Protein AF-A0A2V9R3Z3-F1 (afdb_monomer_lite)

pLDDT: mean 82.17, std 19.99, range [31.12, 97.62]

Foldseek 3Di:
DDDDDDDDDDDDDDDPPPPPPPDCVPPPVPDDPPDDQDLVVLVVVLVPDDQWDKDFPDADPVRRTDIDTDHDDADDFDAQDDQVVCVVVVHNVNNPDPPPPGDDDDDDDDDPDSPPRNPRD

Sequence (121 aa):
MTRREVLFCLRGLGGAALLTRESFAGRTDLLPSFWKSRLADVDRAMKQAKKGHVRLLAKSAGQRDIYLVTYGQKDNLASTANYNSACGGKDPASYRRKDGKQKPVVFLLGPVHGQEIEGVV

Structure (mmCIF, N/CA/C/O backbone):
data_AF-A0A2V9R3Z3-F1
#
_entry.id   AF-A0A2V9R3Z3-F1
#
loop_
_atom_site.group_PDB
_atom_site.id
_atom_site.type_symbol
_atom_site.label_atom_id
_atom_site.label_alt_id
_atom_site.label_comp_id
_atom_site.label_asym_id
_atom_site.label_entity_id
_atom_site.label_seq_id
_atom_site.pdbx_PDB_ins_code
_atom_site.Cartn_x
_atom_site.Cartn_y
_atom_site.Cartn_z
_atom_site.occupancy
_atom_site.B_iso_or_equiv
_atom_site.auth_seq_id
_atom_site.auth_comp_id
_atom_site.auth_asym_id
_atom_site.auth_atom_id
_atom_site.pdbx_PDB_model_num
ATOM 1 N N . MET A 1 1 ? 24.677 17.562 -16.397 1.00 41.47 1 MET A N 1
ATOM 2 C CA . MET A 1 1 ? 26.010 18.162 -16.595 1.00 41.47 1 MET A CA 1
ATOM 3 C C . MET A 1 1 ? 26.865 17.753 -15.404 1.00 41.47 1 MET A C 1
ATOM 5 O O . MET A 1 1 ? 26.797 18.395 -14.376 1.00 41.47 1 MET A O 1
ATOM 9 N N . THR A 1 2 ? 27.576 16.632 -15.516 1.00 44.34 2 THR A N 1
ATOM 10 C CA . THR A 1 2 ? 28.610 16.178 -14.564 1.00 44.34 2 THR A CA 1
ATOM 11 C C . THR A 1 2 ? 29.479 15.176 -15.323 1.00 44.34 2 THR A C 1
ATOM 13 O O . THR A 1 2 ? 29.377 13.963 -15.181 1.00 44.34 2 THR A O 1
ATOM 16 N N . ARG A 1 3 ? 30.267 15.721 -16.257 1.00 45.62 3 ARG A N 1
ATOM 17 C CA . ARG A 1 3 ? 31.336 15.012 -16.964 1.00 45.62 3 ARG A CA 1
ATOM 18 C C . ARG A 1 3 ? 32.503 14.874 -15.991 1.00 45.62 3 ARG A C 1
ATOM 20 O O . ARG A 1 3 ? 33.049 15.886 -15.565 1.00 45.62 3 ARG A O 1
ATOM 27 N N . ARG A 1 4 ? 32.898 13.651 -15.657 1.00 46.84 4 ARG A N 1
ATOM 28 C CA . ARG A 1 4 ? 34.244 13.385 -15.141 1.00 46.84 4 ARG A CA 1
ATOM 29 C C . ARG A 1 4 ? 34.959 12.517 -16.163 1.00 46.84 4 ARG A C 1
ATOM 31 O O . ARG A 1 4 ? 34.685 11.330 -16.280 1.00 46.84 4 ARG A O 1
ATOM 38 N N . GLU A 1 5 ? 35.808 13.168 -16.945 1.00 40.28 5 GLU A N 1
ATOM 39 C CA . GLU A 1 5 ? 36.771 12.537 -17.839 1.00 40.28 5 GLU A CA 1
ATOM 40 C C . GLU A 1 5 ? 38.000 12.194 -16.989 1.00 40.28 5 GLU A C 1
ATOM 42 O O . GLU A 1 5 ? 38.610 13.081 -16.394 1.00 40.28 5 GLU A O 1
ATOM 47 N N . VAL A 1 6 ? 38.329 10.908 -16.865 1.00 42.19 6 VAL A N 1
ATOM 48 C CA . VAL A 1 6 ? 39.597 10.471 -16.270 1.00 42.19 6 VAL A CA 1
ATOM 49 C C . VAL A 1 6 ? 40.528 10.139 -17.429 1.00 42.19 6 VAL A C 1
ATOM 51 O O . VAL A 1 6 ? 40.332 9.150 -18.130 1.00 42.19 6 VAL A O 1
ATOM 54 N N . LEU A 1 7 ? 41.503 11.018 -17.660 1.00 31.30 7 LEU A N 1
ATOM 55 C CA . LEU A 1 7 ? 42.495 10.909 -18.723 1.00 31.30 7 LEU A CA 1
ATOM 56 C C . LEU A 1 7 ? 43.737 10.186 -18.178 1.00 31.30 7 LEU A C 1
ATOM 58 O O . LEU A 1 7 ? 44.533 10.782 -17.456 1.00 31.30 7 LEU A O 1
ATOM 62 N N . PHE A 1 8 ? 43.920 8.911 -18.522 1.00 37.12 8 PHE A N 1
ATOM 63 C CA . PHE A 1 8 ? 45.213 8.241 -18.353 1.00 37.12 8 PHE A CA 1
ATOM 64 C C . PHE A 1 8 ? 46.077 8.531 -19.582 1.00 37.12 8 PHE A C 1
ATOM 66 O O . PHE A 1 8 ? 45.817 8.031 -20.673 1.00 37.12 8 PHE A O 1
ATOM 73 N N . CYS A 1 9 ? 47.102 9.365 -19.410 1.00 31.12 9 CYS A N 1
ATOM 74 C CA . CYS A 1 9 ? 48.089 9.645 -20.446 1.00 31.12 9 CYS A CA 1
ATOM 75 C C . CYS A 1 9 ? 49.233 8.626 -20.333 1.00 31.12 9 CYS A C 1
ATOM 77 O O . CYS A 1 9 ? 50.164 8.812 -19.549 1.00 31.12 9 CYS A O 1
ATOM 79 N N . LEU A 1 10 ? 49.155 7.530 -21.091 1.00 36.31 10 LEU A N 1
ATOM 80 C CA . LEU A 1 10 ? 50.297 6.649 -21.336 1.00 36.31 10 LEU A CA 1
ATOM 81 C C . LEU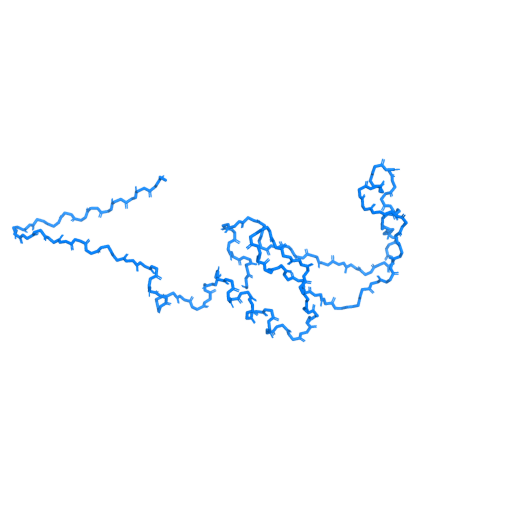 A 1 10 ? 51.039 7.165 -22.571 1.00 36.31 10 LEU A C 1
ATOM 83 O O . LEU A 1 10 ? 50.511 7.178 -23.681 1.00 36.31 10 LEU A O 1
ATOM 87 N N . ARG A 1 11 ? 52.271 7.632 -22.353 1.00 39.72 11 ARG A N 1
ATOM 88 C CA . ARG A 1 11 ? 53.217 7.968 -23.419 1.00 39.72 11 ARG A CA 1
ATOM 89 C C . ARG A 1 11 ? 53.543 6.702 -24.213 1.00 39.72 11 ARG A C 1
ATOM 91 O O . ARG A 1 11 ? 54.039 5.743 -23.634 1.00 39.72 11 ARG A O 1
ATOM 98 N N . GLY A 1 12 ? 53.350 6.736 -25.528 1.00 36.94 12 GLY A N 1
ATOM 99 C CA . GLY A 1 12 ? 53.866 5.701 -26.422 1.00 36.94 12 GLY A CA 1
ATOM 100 C C . GLY A 1 12 ? 53.157 5.675 -27.769 1.00 36.94 12 GLY A C 1
ATOM 101 O O . GLY A 1 12 ? 52.025 5.228 -27.857 1.00 36.94 12 GLY A O 1
ATOM 102 N N . LEU A 1 13 ? 53.846 6.201 -28.781 1.00 42.62 13 LEU A N 1
ATOM 103 C CA . LEU A 1 13 ? 53.655 6.047 -30.229 1.00 42.62 13 LEU A CA 1
ATOM 104 C C . LEU A 1 13 ? 52.579 5.051 -30.714 1.00 42.62 13 LEU A C 1
ATOM 106 O O . LEU A 1 13 ? 52.704 3.848 -30.519 1.00 42.62 13 LEU A O 1
ATOM 110 N N . GLY A 1 14 ? 51.658 5.572 -31.533 1.00 44.12 14 GLY A N 1
ATOM 111 C CA . GLY A 1 14 ? 51.058 4.832 -32.647 1.00 44.12 14 GLY A CA 1
ATOM 112 C C . GLY A 1 14 ? 49.740 4.123 -32.347 1.00 44.12 14 GLY A C 1
ATOM 113 O O . GLY A 1 14 ? 49.717 3.016 -31.828 1.00 44.12 14 GLY A O 1
ATOM 114 N N . GLY A 1 15 ? 48.640 4.732 -32.792 1.00 38.12 15 GLY A N 1
ATOM 115 C CA . GLY A 1 15 ? 47.334 4.083 -32.881 1.00 38.12 15 GLY A CA 1
ATOM 116 C C . GLY A 1 15 ? 46.242 4.916 -32.232 1.00 38.12 15 GLY A C 1
ATOM 117 O O . GLY A 1 15 ? 46.196 5.059 -31.014 1.00 38.12 15 GLY A O 1
ATOM 118 N N . ALA A 1 16 ? 45.334 5.455 -33.046 1.00 43.16 16 ALA A N 1
ATOM 119 C CA . ALA A 1 16 ? 44.060 5.946 -32.546 1.00 43.16 16 ALA A CA 1
ATOM 120 C C . ALA A 1 16 ? 43.277 4.743 -32.001 1.00 43.16 16 ALA A C 1
ATOM 122 O O . ALA A 1 16 ? 42.579 4.052 -32.741 1.00 43.16 16 ALA A O 1
ATOM 123 N N . ALA A 1 17 ? 43.434 4.454 -30.710 1.00 45.81 17 ALA A N 1
ATOM 124 C CA . ALA A 1 17 ? 42.565 3.527 -30.016 1.00 45.81 17 ALA A CA 1
ATOM 125 C C . ALA A 1 17 ? 41.183 4.182 -29.948 1.00 45.81 17 ALA A C 1
ATOM 127 O O . ALA A 1 17 ? 40.968 5.145 -29.208 1.00 45.81 17 ALA A O 1
ATOM 128 N N . LEU A 1 18 ? 40.255 3.687 -30.767 1.00 47.06 18 LEU A N 1
ATOM 129 C CA . LEU A 1 18 ? 38.837 3.958 -30.603 1.00 47.06 18 LEU A CA 1
ATOM 130 C C . LEU A 1 18 ? 38.473 3.466 -29.198 1.00 47.06 18 LEU A C 1
ATOM 132 O O . LEU A 1 18 ? 38.336 2.265 -28.980 1.00 47.06 18 LEU A O 1
ATOM 136 N N . LEU A 1 19 ? 38.398 4.382 -28.231 1.00 49.94 19 LEU A N 1
ATOM 137 C CA . LEU A 1 19 ? 37.937 4.072 -26.885 1.00 49.94 19 LEU A CA 1
ATOM 138 C C . LEU A 1 19 ? 36.485 3.620 -27.017 1.00 49.94 19 LEU A C 1
ATOM 140 O O . LEU A 1 19 ? 35.566 4.436 -27.123 1.00 49.94 19 LEU A O 1
ATOM 144 N N . THR A 1 20 ? 36.284 2.307 -27.074 1.00 53.41 20 THR A N 1
ATOM 145 C CA . THR A 1 20 ? 34.970 1.696 -26.972 1.00 53.41 20 THR A CA 1
ATOM 146 C C . THR A 1 20 ? 34.348 2.212 -25.688 1.00 53.41 20 THR A C 1
ATOM 148 O O . THR A 1 20 ? 34.827 1.934 -24.590 1.00 53.41 20 THR A O 1
ATOM 151 N N . ARG A 1 21 ? 33.294 3.017 -25.830 1.00 56.44 21 ARG A N 1
ATOM 152 C CA . ARG A 1 21 ? 32.415 3.368 -24.720 1.00 56.44 21 ARG A CA 1
ATOM 153 C C . ARG A 1 21 ? 31.848 2.064 -24.176 1.00 56.44 21 ARG A C 1
ATOM 155 O O . ARG A 1 21 ? 30.925 1.511 -24.770 1.00 56.44 21 ARG A O 1
ATOM 162 N N . GLU A 1 22 ? 32.391 1.566 -23.073 1.00 55.25 22 GLU A N 1
ATOM 163 C CA . GLU A 1 22 ? 31.756 0.460 -22.372 1.00 55.25 22 GLU A CA 1
ATOM 164 C C . GLU A 1 22 ? 30.420 0.949 -21.810 1.00 55.25 22 GLU A C 1
ATOM 166 O O . GLU A 1 22 ? 30.344 1.793 -20.914 1.00 55.25 22 GLU A O 1
ATOM 171 N N . SER A 1 23 ? 29.337 0.450 -22.400 1.00 59.22 23 SER A N 1
ATOM 172 C CA . SER A 1 23 ? 27.994 0.649 -21.882 1.00 59.22 23 SER A CA 1
ATOM 173 C C . SER A 1 23 ? 27.783 -0.311 -20.717 1.00 59.22 23 SER A C 1
ATOM 175 O O . SER A 1 23 ? 27.473 -1.488 -20.907 1.00 59.22 23 SER A O 1
ATOM 177 N N . PHE A 1 24 ? 27.907 0.199 -19.492 1.00 61.16 24 PHE A N 1
ATOM 178 C CA . PHE A 1 24 ? 27.570 -0.558 -18.281 1.00 61.16 24 PHE A CA 1
ATOM 179 C C . PHE A 1 24 ? 26.097 -0.990 -18.232 1.00 61.16 24 PHE A C 1
ATOM 181 O O . PHE A 1 24 ? 25.751 -1.889 -17.471 1.00 61.16 24 PHE A O 1
ATOM 188 N N . ALA A 1 25 ? 25.233 -0.414 -19.077 1.00 63.66 25 ALA A N 1
ATOM 189 C CA . ALA A 1 25 ? 23.824 -0.791 -19.163 1.00 63.66 25 ALA A CA 1
ATOM 190 C C . ALA A 1 25 ? 23.612 -2.273 -19.538 1.00 63.66 25 ALA A C 1
ATOM 192 O O . ALA A 1 25 ? 22.555 -2.820 -19.237 1.00 63.66 25 ALA A O 1
ATOM 193 N N . GLY A 1 26 ? 24.598 -2.929 -20.168 1.00 63.25 26 GLY A N 1
ATOM 194 C CA . GLY A 1 26 ? 24.528 -4.347 -20.543 1.00 63.25 26 GLY A CA 1
ATOM 195 C C . GLY A 1 26 ? 25.153 -5.326 -19.543 1.00 63.25 26 GLY A C 1
ATOM 196 O O . GLY A 1 26 ? 24.983 -6.531 -19.703 1.00 63.25 26 GLY A O 1
ATOM 197 N N . ARG A 1 27 ? 25.870 -4.845 -18.518 1.00 69.56 27 ARG A N 1
ATOM 198 C CA . ARG A 1 27 ? 26.655 -5.686 -17.593 1.00 69.56 27 ARG A CA 1
ATOM 199 C C . ARG A 1 27 ? 25.911 -5.994 -16.296 1.00 69.56 27 ARG A C 1
ATOM 201 O O . ARG A 1 27 ? 26.406 -5.752 -15.196 1.00 69.56 27 ARG A O 1
ATOM 208 N N . THR A 1 28 ? 24.688 -6.512 -16.406 1.00 66.38 28 THR A N 1
ATOM 209 C CA . THR A 1 28 ? 23.907 -6.913 -15.220 1.00 66.38 28 THR A CA 1
ATOM 210 C C . THR A 1 28 ? 24.512 -8.111 -14.485 1.00 66.38 28 THR A C 1
ATOM 212 O O . THR A 1 28 ? 24.182 -8.329 -13.327 1.00 66.38 28 THR A O 1
ATOM 215 N N . ASP A 1 29 ? 25.396 -8.869 -15.142 1.00 76.44 29 ASP A N 1
ATOM 216 C CA . ASP A 1 29 ? 26.187 -9.971 -14.579 1.00 76.44 29 ASP A CA 1
ATOM 217 C C . ASP A 1 29 ? 27.162 -9.518 -13.482 1.00 76.44 29 ASP A C 1
ATOM 219 O O . ASP A 1 29 ? 27.512 -10.306 -12.608 1.00 76.44 29 ASP A O 1
ATOM 223 N N . LEU A 1 30 ? 27.581 -8.249 -13.511 1.00 81.69 30 LEU A N 1
ATOM 224 C CA . LEU A 1 30 ? 28.516 -7.676 -12.541 1.00 81.69 30 LEU A CA 1
ATOM 225 C C . LEU A 1 30 ? 27.828 -7.035 -11.332 1.00 81.69 30 LEU A C 1
ATOM 227 O O . LEU A 1 30 ? 28.493 -6.700 -10.351 1.00 81.69 30 LEU A O 1
ATOM 231 N N . LEU A 1 31 ? 26.512 -6.818 -11.398 1.00 82.12 31 LEU A N 1
ATOM 232 C CA . LEU A 1 31 ? 25.782 -6.156 -10.326 1.00 82.12 31 LEU A CA 1
ATOM 233 C C . LEU A 1 31 ? 25.432 -7.167 -9.229 1.00 82.12 31 LEU A C 1
ATOM 235 O O . LEU A 1 31 ? 24.855 -8.216 -9.524 1.00 82.12 31 LEU A O 1
ATOM 239 N N . PRO A 1 32 ? 25.713 -6.858 -7.950 1.00 86.25 32 PRO A N 1
ATOM 240 C CA . PRO A 1 32 ? 25.238 -7.690 -6.857 1.00 86.25 32 PRO A CA 1
ATOM 241 C C . PRO A 1 32 ? 23.716 -7.863 -6.913 1.00 86.25 32 PRO A C 1
ATOM 243 O O . PRO A 1 32 ? 22.975 -6.904 -7.124 1.00 86.25 32 PRO A O 1
ATOM 246 N N . SER A 1 33 ? 23.239 -9.082 -6.664 1.00 85.31 33 SER A N 1
ATOM 247 C CA . SER A 1 33 ? 21.825 -9.461 -6.820 1.00 85.31 33 SER A CA 1
ATOM 248 C C . SER A 1 33 ? 20.849 -8.720 -5.894 1.00 85.31 33 SER A C 1
ATOM 250 O O . SER A 1 33 ? 19.633 -8.769 -6.107 1.00 85.31 33 SER A O 1
ATOM 252 N N . PHE A 1 34 ? 21.360 -8.038 -4.866 1.00 86.00 34 PHE A N 1
ATOM 253 C CA . PHE A 1 34 ? 20.560 -7.222 -3.958 1.00 86.00 34 PHE A CA 1
ATOM 254 C C . PHE A 1 34 ? 20.223 -5.833 -4.525 1.00 86.00 34 PHE A C 1
ATOM 256 O O . PHE A 1 34 ? 19.263 -5.229 -4.057 1.00 86.00 34 PHE A O 1
ATOM 263 N N . TRP A 1 35 ? 20.938 -5.338 -5.544 1.00 86.81 35 TRP A N 1
ATOM 264 C CA . TRP A 1 35 ? 20.610 -4.067 -6.197 1.00 86.81 35 TRP A CA 1
ATOM 265 C C . TRP A 1 35 ? 19.416 -4.242 -7.133 1.00 86.81 35 TRP A C 1
ATOM 267 O O . TRP A 1 35 ? 19.537 -4.762 -8.244 1.00 86.81 35 TRP A O 1
ATOM 277 N N . LYS A 1 36 ? 18.244 -3.803 -6.677 1.00 87.44 36 LYS A N 1
ATOM 278 C CA . LYS A 1 36 ? 16.981 -3.897 -7.414 1.00 87.44 36 LYS A CA 1
ATOM 279 C C . LYS A 1 36 ? 16.409 -2.504 -7.623 1.00 87.44 36 LYS A C 1
ATOM 281 O O . LYS A 1 36 ? 16.292 -1.733 -6.682 1.00 87.44 36 LYS A O 1
ATOM 286 N N . SER A 1 37 ? 16.040 -2.195 -8.859 1.00 86.62 37 SER A N 1
ATOM 287 C CA . SER A 1 37 ? 15.464 -0.890 -9.222 1.00 86.62 37 SER A CA 1
ATOM 288 C C . SER A 1 37 ? 14.488 -0.968 -10.398 1.00 86.62 37 SER A C 1
ATOM 290 O O . SER A 1 37 ? 14.002 0.054 -10.881 1.00 86.62 37 SER A O 1
ATOM 292 N N . ARG A 1 38 ? 14.190 -2.176 -10.899 1.00 89.19 38 ARG A N 1
ATOM 293 C CA . ARG A 1 38 ? 13.355 -2.366 -12.091 1.00 89.19 38 ARG A CA 1
ATOM 294 C C . ARG A 1 38 ? 11.908 -2.614 -11.693 1.00 89.19 38 ARG A C 1
ATOM 296 O O . ARG A 1 38 ? 11.630 -3.260 -10.688 1.00 89.19 38 ARG A O 1
ATOM 303 N N . LEU A 1 39 ? 10.981 -2.231 -12.569 1.00 90.81 39 LEU A N 1
ATOM 304 C CA . LEU A 1 39 ? 9.550 -2.514 -12.389 1.00 90.81 39 LEU A CA 1
ATOM 305 C C . LEU A 1 39 ? 9.269 -4.019 -12.228 1.00 90.81 39 LEU A C 1
ATOM 307 O O . LEU A 1 39 ? 8.501 -4.418 -11.361 1.00 90.81 39 LEU A O 1
ATOM 311 N N . ALA A 1 40 ? 9.983 -4.867 -12.975 1.00 92.19 40 ALA A N 1
ATOM 312 C CA . ALA A 1 40 ? 9.864 -6.320 -12.848 1.00 92.19 40 ALA A CA 1
ATOM 313 C C . ALA A 1 40 ? 10.301 -6.855 -11.468 1.00 92.19 40 ALA A C 1
ATOM 315 O O . ALA A 1 40 ? 9.851 -7.924 -11.050 1.00 92.19 40 ALA A O 1
ATOM 316 N N . ASP A 1 41 ? 11.188 -6.144 -10.762 1.00 92.31 41 ASP A N 1
ATOM 317 C CA . ASP A 1 41 ? 11.590 -6.515 -9.405 1.00 92.31 41 ASP A CA 1
ATOM 318 C C . ASP A 1 41 ? 10.442 -6.241 -8.415 1.00 92.31 41 ASP A C 1
ATOM 320 O O . ASP A 1 41 ? 10.172 -7.092 -7.566 1.00 92.31 41 ASP A O 1
ATOM 324 N N . VAL A 1 42 ? 9.715 -5.129 -8.594 1.00 93.88 42 VAL A N 1
ATOM 325 C CA . VAL A 1 42 ? 8.500 -4.788 -7.828 1.00 93.88 42 VAL A CA 1
ATOM 326 C C . VAL A 1 42 ? 7.412 -5.836 -8.048 1.00 93.88 42 VAL A C 1
ATOM 328 O O . VAL A 1 42 ? 6.908 -6.413 -7.085 1.00 93.88 42 VAL A O 1
ATOM 331 N N . ASP A 1 43 ? 7.094 -6.156 -9.305 1.00 94.38 43 ASP A N 1
ATOM 332 C CA . ASP A 1 43 ? 6.051 -7.140 -9.631 1.00 94.38 43 ASP A CA 1
ATOM 333 C C . ASP A 1 43 ? 6.350 -8.514 -9.021 1.00 94.38 43 ASP A C 1
ATOM 335 O O . ASP A 1 43 ? 5.459 -9.208 -8.522 1.00 94.38 43 ASP A O 1
ATOM 339 N N . ARG A 1 44 ? 7.624 -8.922 -9.041 1.00 94.88 44 ARG A N 1
ATOM 340 C CA . ARG A 1 44 ? 8.057 -10.177 -8.426 1.00 94.88 44 ARG A CA 1
ATOM 341 C C . ARG A 1 44 ? 7.925 -10.134 -6.906 1.00 94.88 44 ARG A C 1
ATOM 343 O O . ARG A 1 44 ? 7.446 -11.111 -6.335 1.00 94.88 44 ARG A O 1
ATOM 350 N N . ALA A 1 45 ? 8.304 -9.032 -6.262 1.00 93.94 45 ALA A N 1
ATOM 351 C CA . ALA A 1 45 ? 8.174 -8.874 -4.815 1.00 93.94 45 ALA A CA 1
ATOM 352 C C . ALA A 1 45 ? 6.711 -8.954 -4.362 1.00 93.94 45 ALA A C 1
ATOM 354 O O . ALA A 1 45 ? 6.392 -9.666 -3.410 1.00 93.94 45 ALA A O 1
ATOM 355 N N . MET A 1 46 ? 5.803 -8.316 -5.105 1.00 95.50 46 MET A N 1
ATOM 356 C CA . MET A 1 46 ? 4.366 -8.373 -4.832 1.00 95.50 46 MET A CA 1
ATOM 357 C C . MET A 1 46 ? 3.811 -9.796 -4.957 1.00 95.50 46 MET A C 1
ATOM 359 O O . MET A 1 46 ? 3.069 -10.242 -4.086 1.00 95.50 46 MET A O 1
ATOM 363 N N . LYS A 1 47 ? 4.225 -10.560 -5.977 1.00 95.62 47 LYS A N 1
ATOM 364 C CA . LYS A 1 47 ? 3.836 -11.977 -6.132 1.00 95.62 47 LYS A CA 1
ATOM 365 C C . LYS A 1 47 ? 4.384 -12.884 -5.025 1.00 95.62 47 LYS A C 1
ATOM 367 O O . LYS A 1 47 ? 3.813 -13.937 -4.757 1.00 95.62 47 LYS A O 1
ATOM 372 N N . GLN A 1 48 ? 5.501 -12.508 -4.406 1.00 95.62 48 GLN A N 1
ATOM 373 C CA . GLN A 1 48 ? 6.147 -13.280 -3.342 1.00 95.62 48 GLN A CA 1
ATOM 374 C C . GLN A 1 48 ? 5.587 -12.980 -1.944 1.00 95.62 48 GLN A C 1
ATOM 376 O O . GLN A 1 48 ? 5.862 -13.738 -1.009 1.00 95.62 48 GLN A O 1
ATOM 381 N N . ALA A 1 49 ? 4.799 -11.915 -1.771 1.00 95.12 49 ALA A N 1
ATOM 382 C CA . ALA A 1 49 ? 4.194 -11.574 -0.490 1.00 95.12 49 ALA A CA 1
ATOM 383 C C . ALA A 1 49 ? 3.130 -12.616 -0.090 1.00 95.12 49 ALA A C 1
ATOM 385 O O . ALA A 1 49 ? 2.048 -12.674 -0.663 1.00 95.12 49 ALA A O 1
ATOM 386 N N . LYS A 1 50 ? 3.438 -13.452 0.914 1.00 92.94 50 LYS A N 1
ATOM 387 C CA . LYS A 1 50 ? 2.562 -14.566 1.340 1.00 92.94 50 LYS A CA 1
ATOM 388 C C . LYS A 1 50 ? 1.572 -14.211 2.449 1.00 92.94 50 LYS A C 1
ATOM 390 O O . LYS A 1 50 ? 0.474 -14.748 2.486 1.00 92.94 50 LYS A O 1
ATOM 395 N N . LYS A 1 51 ? 1.988 -13.370 3.403 1.00 94.56 51 LYS A N 1
ATOM 396 C CA . LYS A 1 51 ? 1.187 -13.039 4.600 1.00 94.56 51 LYS A CA 1
ATOM 397 C C . LYS A 1 51 ? 0.276 -11.827 4.398 1.00 94.56 51 LYS A C 1
ATOM 399 O O . LYS A 1 51 ? -0.701 -11.675 5.122 1.00 94.56 51 LYS A O 1
ATOM 404 N N . GLY A 1 52 ? 0.646 -10.939 3.479 1.00 95.38 52 GLY A N 1
ATOM 405 C CA . GLY A 1 52 ? -0.091 -9.714 3.199 1.00 95.38 52 GLY A CA 1
ATOM 406 C C . GLY A 1 52 ? -1.158 -9.942 2.141 1.00 95.38 52 GLY A C 1
ATOM 407 O O . GLY A 1 52 ? -0.988 -10.763 1.244 1.00 95.38 52 GLY A O 1
ATOM 408 N N . HIS A 1 53 ? -2.242 -9.178 2.219 1.00 96.75 53 HIS A N 1
ATOM 409 C CA . HIS A 1 53 ? -3.189 -9.070 1.120 1.00 96.75 53 HIS A CA 1
ATOM 410 C C . HIS A 1 53 ? -2.688 -8.002 0.146 1.00 96.75 53 HIS A C 1
ATOM 412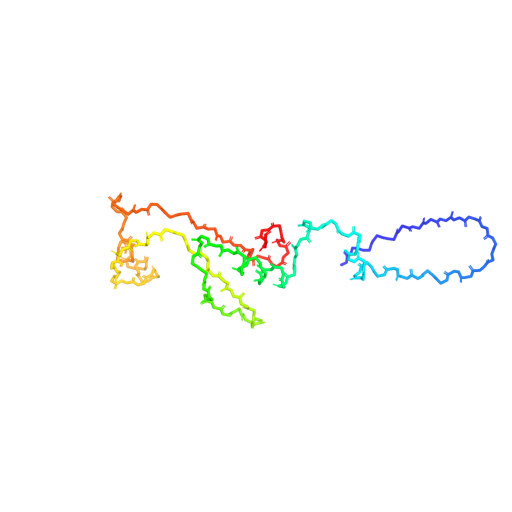 O O . HIS A 1 53 ? -2.634 -6.817 0.487 1.00 96.75 53 HIS A O 1
ATOM 418 N N . VAL A 1 54 ? -2.285 -8.440 -1.044 1.00 97.38 54 VAL A N 1
ATOM 419 C CA . VAL A 1 54 ? -1.791 -7.577 -2.120 1.00 97.38 54 VAL A CA 1
ATOM 420 C C . VAL A 1 54 ? -2.951 -7.201 -3.029 1.00 97.38 54 VAL A C 1
ATOM 422 O O . VAL A 1 54 ? -3.700 -8.069 -3.475 1.00 97.38 54 VAL A O 1
ATOM 425 N N . ARG A 1 55 ? -3.073 -5.915 -3.355 1.00 97.12 55 ARG A N 1
ATOM 426 C CA . ARG A 1 55 ? -4.006 -5.434 -4.377 1.00 97.12 55 ARG A CA 1
ATOM 427 C C . ARG A 1 55 ? -3.409 -4.295 -5.187 1.00 97.12 55 ARG A C 1
ATOM 429 O O . ARG A 1 55 ? -2.562 -3.548 -4.695 1.00 97.12 55 ARG A O 1
ATOM 436 N N . LEU A 1 56 ? -3.912 -4.123 -6.403 1.00 97.31 56 LEU A N 1
ATOM 437 C CA . LEU A 1 56 ? -3.664 -2.915 -7.174 1.00 97.31 56 LEU A CA 1
ATOM 438 C C . LEU A 1 56 ? -4.454 -1.757 -6.552 1.00 97.31 56 LEU A C 1
ATOM 440 O O . LEU A 1 56 ? -5.674 -1.839 -6.421 1.00 97.31 56 LEU A O 1
ATOM 444 N N . LEU A 1 57 ? -3.760 -0.699 -6.136 1.00 97.12 57 LEU A N 1
ATOM 445 C CA . LEU A 1 57 ? -4.389 0.498 -5.584 1.00 97.12 57 LEU A CA 1
ATOM 446 C C . LEU A 1 57 ? -4.843 1.439 -6.699 1.00 97.12 57 LEU A C 1
ATOM 448 O O . LEU A 1 57 ? -5.965 1.936 -6.662 1.00 97.12 57 LEU A O 1
ATOM 452 N N . ALA A 1 58 ? -3.952 1.701 -7.655 1.00 97.06 58 ALA A N 1
ATOM 453 C CA . ALA A 1 58 ? -4.171 2.634 -8.752 1.00 97.06 58 ALA A CA 1
ATOM 454 C C . ALA A 1 58 ? -3.128 2.432 -9.860 1.00 97.06 58 ALA A C 1
ATOM 456 O O . ALA A 1 58 ? -2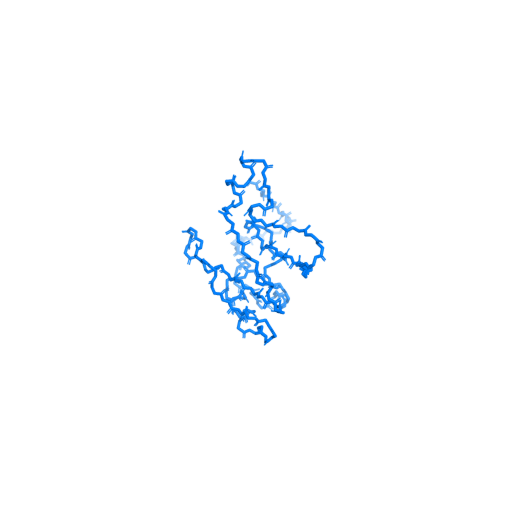.153 1.696 -9.698 1.00 97.06 58 ALA A O 1
ATOM 457 N N . LYS A 1 59 ? -3.307 3.155 -10.965 1.00 97.12 59 LYS A N 1
ATOM 458 C CA . LYS A 1 59 ? -2.278 3.373 -11.982 1.00 97.12 59 LYS A CA 1
ATOM 459 C C . LYS A 1 59 ? -1.712 4.784 -11.819 1.00 97.12 59 LYS A C 1
ATOM 461 O O . LYS A 1 59 ? -2.457 5.733 -11.584 1.00 97.12 59 LYS A O 1
ATOM 466 N N . SER A 1 60 ? -0.397 4.925 -11.944 1.00 94.00 60 SER A N 1
ATOM 467 C CA . SER A 1 60 ? 0.261 6.235 -12.028 1.00 94.00 60 SER A CA 1
ATOM 468 C C . SER A 1 60 ? -0.048 6.935 -13.360 1.00 94.00 60 SER A C 1
ATOM 470 O O . SER A 1 60 ? -0.532 6.307 -14.302 1.00 94.00 60 SER A O 1
ATOM 472 N N . ALA A 1 61 ? 0.309 8.219 -13.481 1.00 95.12 61 ALA A N 1
ATOM 473 C CA . ALA A 1 61 ? 0.169 8.973 -14.734 1.00 95.12 61 ALA A CA 1
ATOM 474 C C . ALA A 1 61 ? 0.899 8.304 -15.918 1.00 95.12 61 ALA A C 1
ATOM 476 O O . ALA A 1 61 ? 0.399 8.299 -17.038 1.00 95.12 61 ALA A O 1
ATOM 477 N N . GLY A 1 62 ? 2.044 7.664 -15.653 1.00 94.75 62 GLY A N 1
ATOM 478 C CA . GLY A 1 62 ? 2.791 6.867 -16.632 1.00 94.75 62 GLY A CA 1
ATOM 479 C C . GLY A 1 62 ? 2.276 5.434 -16.815 1.00 94.75 62 GLY A C 1
ATO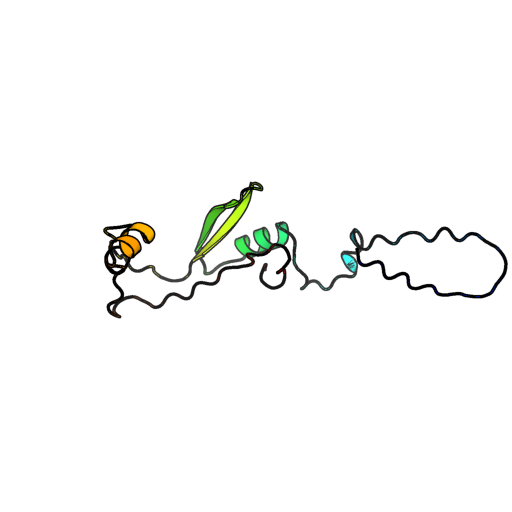M 480 O O . GLY A 1 62 ? 3.036 4.590 -17.276 1.00 94.75 62 GLY A O 1
ATOM 481 N N . GLN A 1 63 ? 1.040 5.133 -16.397 1.00 96.38 63 GLN A N 1
ATOM 482 C CA . GLN A 1 63 ? 0.384 3.819 -16.501 1.00 96.38 63 GLN A CA 1
ATOM 483 C C . GLN A 1 63 ? 1.082 2.664 -15.760 1.00 96.38 63 GLN A C 1
ATOM 485 O O . GLN A 1 63 ? 0.835 1.489 -16.035 1.00 96.38 63 GLN A O 1
ATOM 490 N N . ARG A 1 64 ? 1.921 2.977 -14.767 1.00 93.62 64 ARG A N 1
ATOM 491 C CA . ARG A 1 64 ? 2.569 1.971 -13.905 1.00 93.62 64 ARG A CA 1
ATOM 492 C C . ARG A 1 64 ? 1.668 1.592 -12.740 1.00 93.62 64 ARG A C 1
ATOM 494 O O . ARG A 1 64 ? 1.017 2.475 -12.178 1.00 93.62 64 ARG A O 1
ATOM 501 N N . ASP A 1 65 ? 1.669 0.315 -12.379 1.00 95.44 65 ASP A N 1
ATOM 502 C CA . ASP A 1 65 ? 0.937 -0.209 -11.227 1.00 95.44 65 ASP A CA 1
ATOM 503 C C . ASP A 1 65 ? 1.452 0.371 -9.908 1.00 95.44 65 ASP A C 1
ATOM 505 O O . ASP A 1 65 ? 2.656 0.426 -9.662 1.00 95.44 65 ASP A O 1
ATOM 509 N N . ILE A 1 66 ? 0.520 0.804 -9.058 1.00 95.56 66 ILE A N 1
ATOM 510 C CA . ILE A 1 66 ? 0.778 1.206 -7.677 1.00 95.56 66 ILE A CA 1
ATOM 511 C C . ILE A 1 66 ? 0.120 0.162 -6.786 1.00 95.56 66 ILE A C 1
ATOM 513 O O . ILE A 1 66 ? -1.107 0.081 -6.706 1.00 95.56 66 ILE A O 1
ATOM 517 N N . TYR A 1 67 ? 0.933 -0.651 -6.125 1.00 96.38 67 TYR A N 1
ATOM 518 C CA . TYR A 1 67 ? 0.454 -1.727 -5.267 1.00 96.38 67 TYR A CA 1
ATOM 519 C C . TYR A 1 67 ? 0.183 -1.241 -3.839 1.00 96.38 67 TYR A C 1
ATOM 521 O O . TYR A 1 67 ? 0.849 -0.343 -3.329 1.00 96.38 67 TYR A O 1
ATOM 529 N N . LEU A 1 68 ? -0.786 -1.873 -3.177 1.00 96.81 68 LEU A N 1
ATOM 530 C CA . LEU A 1 68 ? -0.990 -1.787 -1.734 1.00 96.81 68 LEU A CA 1
ATOM 531 C C . LEU A 1 68 ? -0.894 -3.190 -1.141 1.00 96.81 68 LEU A C 1
ATOM 533 O O . LEU A 1 68 ? -1.615 -4.093 -1.570 1.00 96.81 68 LEU A O 1
ATOM 537 N N . VAL A 1 69 ? -0.066 -3.339 -0.109 1.00 97.12 69 VAL A N 1
ATOM 538 C CA . VAL A 1 69 ? -0.004 -4.555 0.705 1.00 97.12 69 VAL A CA 1
ATOM 539 C C . VAL A 1 69 ? -0.535 -4.240 2.096 1.00 97.12 69 VAL A C 1
ATOM 541 O O . VAL A 1 69 ? -0.025 -3.351 2.775 1.00 97.12 69 VAL A O 1
ATOM 544 N N . THR A 1 70 ? -1.571 -4.957 2.524 1.00 96.94 70 THR A N 1
ATOM 545 C CA . THR A 1 70 ? -2.173 -4.783 3.853 1.00 96.94 70 THR A CA 1
ATOM 546 C C . THR A 1 70 ? -1.975 -6.018 4.716 1.00 96.94 70 THR A C 1
ATOM 548 O O . THR A 1 70 ? -2.109 -7.142 4.231 1.00 96.94 70 THR A O 1
ATOM 551 N N . TYR A 1 71 ? -1.722 -5.806 6.006 1.00 96.31 71 TYR A N 1
ATOM 552 C CA . TYR A 1 71 ? -1.561 -6.861 7.004 1.00 96.31 71 TYR A CA 1
ATOM 553 C C . TYR A 1 71 ? -2.539 -6.650 8.161 1.00 96.31 71 TYR A C 1
ATOM 555 O O . TYR A 1 71 ? -2.810 -5.515 8.553 1.00 96.31 71 TYR A O 1
ATOM 563 N N . GLY A 1 72 ? -3.032 -7.752 8.728 1.00 94.62 72 GLY A N 1
ATOM 564 C CA . GLY A 1 72 ? -3.950 -7.731 9.865 1.00 94.62 72 GLY A CA 1
ATOM 565 C C . GLY A 1 72 ? -5.389 -7.354 9.503 1.00 94.62 72 GLY A C 1
ATOM 566 O O . GLY A 1 72 ? -5.764 -7.245 8.336 1.00 94.62 72 GLY A O 1
ATOM 567 N N . GLN A 1 73 ? -6.215 -7.189 10.536 1.00 92.19 73 GLN A N 1
ATOM 568 C CA . GLN A 1 73 ? -7.627 -6.844 10.394 1.00 92.19 73 GLN A CA 1
ATOM 569 C C . GLN A 1 73 ? -7.840 -5.338 10.539 1.00 92.19 73 GLN A C 1
ATOM 571 O O . GLN A 1 73 ? -7.478 -4.741 11.554 1.00 92.19 73 GLN A O 1
ATOM 576 N N . LYS A 1 74 ? -8.483 -4.743 9.535 1.00 90.38 74 LYS A N 1
ATOM 577 C CA . LYS A 1 74 ? -8.892 -3.339 9.544 1.00 90.38 74 LYS A CA 1
ATOM 578 C C . LYS A 1 74 ? -10.056 -3.128 10.517 1.00 90.38 74 LYS A C 1
ATOM 580 O O . LYS A 1 74 ? -11.027 -3.879 10.482 1.00 90.38 74 LYS A O 1
ATOM 585 N N . ASP A 1 75 ? -9.998 -2.066 11.317 1.00 91.50 75 ASP A N 1
ATOM 586 C CA . ASP A 1 75 ? -11.155 -1.637 12.105 1.00 91.50 75 ASP A CA 1
ATOM 587 C C . ASP A 1 75 ? -12.270 -1.096 11.208 1.00 91.50 75 ASP A C 1
ATOM 589 O O . ASP A 1 75 ? -12.036 -0.301 10.288 1.00 91.50 75 ASP A O 1
ATOM 593 N N . ASN A 1 76 ? -13.505 -1.499 11.503 1.00 88.62 76 ASN A N 1
ATOM 594 C CA . ASN A 1 76 ? -14.668 -0.930 10.846 1.00 88.62 76 ASN A CA 1
ATOM 595 C C . ASN A 1 76 ? -15.008 0.418 11.486 1.00 88.62 76 ASN A C 1
ATOM 597 O O . ASN A 1 76 ? -15.571 0.483 12.576 1.00 88.62 76 ASN A O 1
ATOM 601 N N . LEU A 1 77 ? -14.630 1.495 10.808 1.00 86.19 77 LEU A N 1
ATOM 602 C CA . LEU A 1 77 ? -14.837 2.859 11.268 1.00 86.19 77 LEU A CA 1
ATOM 603 C C . LEU A 1 77 ? -15.676 3.590 10.219 1.00 86.19 77 LEU A C 1
ATOM 605 O O . LEU A 1 77 ? -15.263 3.713 9.060 1.00 86.19 77 LEU A O 1
ATOM 609 N N . ALA A 1 78 ? -16.837 4.092 10.624 1.00 87.00 78 ALA A N 1
ATOM 610 C CA . ALA A 1 78 ? -17.656 4.952 9.781 1.00 87.00 78 ALA A CA 1
ATOM 611 C C . ALA A 1 78 ? -17.055 6.366 9.727 1.00 87.00 78 ALA A C 1
ATOM 613 O O . ALA A 1 78 ? -16.536 6.868 10.725 1.00 87.00 78 ALA A O 1
ATOM 614 N N . SER A 1 79 ? -17.113 6.986 8.552 1.00 92.81 79 SER A N 1
ATOM 615 C CA . SER A 1 79 ? -16.738 8.385 8.321 1.00 92.81 79 SER A CA 1
ATOM 616 C C . SER A 1 79 ? -17.963 9.118 7.791 1.00 92.81 79 SER A C 1
ATOM 618 O O . SER A 1 79 ? -18.665 8.573 6.941 1.00 92.81 79 SER A O 1
ATOM 620 N N . THR A 1 80 ? -18.210 10.337 8.260 1.00 95.56 80 THR A N 1
ATOM 621 C CA . THR A 1 80 ? -19.307 11.196 7.778 1.00 95.56 80 THR A CA 1
ATOM 622 C C . THR A 1 80 ? -18.822 12.241 6.775 1.00 95.56 80 THR A C 1
ATOM 624 O O . THR A 1 80 ? -19.625 12.820 6.051 1.00 95.56 80 THR A O 1
ATOM 627 N N . ALA A 1 81 ? -17.507 12.453 6.693 1.00 96.38 81 ALA A N 1
ATOM 628 C CA . ALA A 1 81 ? -16.863 13.326 5.722 1.00 96.38 81 ALA A CA 1
ATOM 629 C C . ALA A 1 81 ? -15.555 12.706 5.204 1.00 96.38 81 ALA A C 1
ATOM 631 O O . ALA A 1 81 ? -14.951 11.846 5.849 1.00 96.38 81 ALA A O 1
ATOM 632 N N . ASN A 1 82 ? -15.089 13.158 4.037 1.00 96.12 82 ASN A N 1
ATOM 633 C CA . ASN A 1 82 ? -13.714 12.902 3.605 1.00 96.12 82 ASN A CA 1
ATOM 634 C C . ASN A 1 82 ? -12.722 13.764 4.417 1.00 96.12 82 ASN A C 1
ATOM 636 O O . ASN A 1 82 ? -13.124 14.674 5.144 1.00 96.12 82 ASN A O 1
ATOM 640 N N . TYR A 1 83 ? -11.420 13.485 4.292 1.00 95.25 83 TYR A N 1
ATOM 641 C CA . TYR A 1 83 ? -10.400 14.166 5.097 1.00 95.25 83 TYR A CA 1
ATOM 642 C C . TYR A 1 83 ? -10.365 15.680 4.865 1.00 95.25 83 TYR A C 1
ATOM 644 O O . TYR A 1 83 ? -10.311 16.442 5.825 1.00 95.25 83 TYR A O 1
ATOM 652 N N . ASN A 1 84 ? -10.459 16.117 3.607 1.00 97.50 84 ASN A N 1
ATOM 653 C CA . ASN A 1 84 ? -10.396 17.534 3.258 1.00 97.50 84 ASN A CA 1
ATOM 654 C C . ASN A 1 84 ? -11.584 18.311 3.856 1.00 97.50 84 ASN A C 1
ATOM 656 O O . ASN A 1 84 ? -11.389 19.301 4.556 1.00 97.50 84 ASN A O 1
ATOM 660 N N . SER A 1 85 ? -12.811 17.811 3.681 1.00 97.56 85 SER A N 1
ATOM 661 C CA . SER A 1 85 ? -14.020 18.419 4.251 1.00 97.56 85 SER A CA 1
ATOM 662 C C . SER A 1 85 ? -13.993 18.460 5.782 1.00 97.56 85 SER A C 1
ATOM 664 O O . SER A 1 85 ? -14.353 19.476 6.369 1.00 97.56 85 SER A O 1
ATOM 666 N N . ALA A 1 86 ? -13.526 17.391 6.434 1.00 97.62 86 ALA A N 1
ATOM 667 C CA . ALA A 1 86 ? -13.386 17.332 7.889 1.00 97.62 86 ALA A CA 1
ATOM 668 C C . ALA A 1 86 ? -12.382 18.371 8.420 1.00 97.62 86 ALA A C 1
ATOM 670 O O . ALA A 1 86 ? -12.660 19.074 9.391 1.00 97.62 86 ALA A O 1
ATOM 671 N N . CYS A 1 87 ? -11.233 18.517 7.751 1.00 97.06 87 CYS A N 1
ATOM 672 C CA . CYS A 1 87 ? -10.250 19.548 8.077 1.00 97.06 87 CYS A CA 1
ATOM 673 C C . CYS A 1 87 ? -10.797 20.962 7.843 1.00 97.06 87 CYS A C 1
ATOM 675 O O . CYS A 1 87 ? -10.659 21.812 8.721 1.00 97.06 87 CYS A O 1
ATOM 677 N N . GLY A 1 88 ? -11.459 21.206 6.708 1.00 97.50 88 GLY A N 1
ATOM 678 C CA . GLY A 1 88 ? -12.080 22.497 6.400 1.00 97.50 88 GLY A CA 1
ATOM 679 C C . GLY A 1 88 ? -13.176 22.888 7.398 1.00 97.50 88 GLY A C 1
ATOM 680 O O . GLY A 1 88 ? -13.263 24.047 7.797 1.00 97.50 88 GLY A O 1
ATOM 681 N N . GLY A 1 89 ? -13.956 21.912 7.869 1.00 97.12 89 GLY A N 1
ATOM 682 C CA . GLY A 1 89 ? -14.967 22.080 8.917 1.00 97.12 89 GLY A CA 1
ATOM 683 C C . GLY A 1 89 ? -14.416 22.134 10.345 1.00 97.12 89 GLY A C 1
ATOM 684 O O . GLY A 1 89 ? -15.202 22.208 11.284 1.00 97.12 89 GLY A O 1
ATOM 685 N N . LYS A 1 90 ? -13.087 22.088 10.528 1.00 97.25 90 LYS A N 1
ATOM 686 C CA . LYS A 1 90 ? -12.405 22.052 11.837 1.00 97.25 90 LYS A CA 1
ATOM 687 C C . LYS A 1 90 ? -12.845 20.893 12.742 1.00 97.25 90 LYS A C 1
ATOM 689 O O . LYS A 1 90 ? -12.705 20.974 13.959 1.00 97.25 90 LYS A O 1
ATOM 694 N N . ASP A 1 91 ? -13.302 19.792 12.151 1.00 96.94 91 ASP A N 1
ATOM 695 C CA . ASP A 1 91 ? -13.637 18.557 12.859 1.00 96.94 91 ASP A CA 1
ATOM 696 C C . ASP A 1 91 ? -13.011 17.332 12.168 1.00 96.94 91 ASP A C 1
ATOM 698 O O . ASP A 1 91 ? -13.686 16.585 11.453 1.00 96.94 91 ASP A O 1
ATOM 702 N N . PRO A 1 92 ? -11.711 17.059 12.392 1.00 95.12 92 PRO A N 1
ATOM 703 C CA . PRO A 1 92 ? -11.057 15.860 11.869 1.00 95.12 92 PRO A CA 1
ATOM 704 C C . PRO A 1 92 ? -11.715 14.545 12.317 1.00 95.12 92 PRO A C 1
ATOM 706 O O . PRO A 1 92 ? -11.543 13.521 11.647 1.00 95.12 92 PRO A O 1
ATOM 709 N N . ALA A 1 93 ? -12.478 14.543 13.419 1.00 94.50 93 ALA A N 1
ATOM 710 C CA . ALA A 1 93 ? -13.155 13.344 13.902 1.00 94.50 93 ALA A CA 1
ATOM 711 C C . ALA A 1 93 ? -14.295 12.902 12.967 1.00 94.50 93 ALA A C 1
ATOM 713 O O . ALA A 1 93 ? -14.565 11.700 12.902 1.00 94.50 93 ALA A O 1
ATOM 714 N N . SER A 1 94 ? -14.880 13.822 12.186 1.00 95.69 94 SER A N 1
ATOM 715 C CA . SER A 1 94 ? -15.842 13.509 11.114 1.00 95.69 94 SER A CA 1
ATOM 716 C C . SER A 1 94 ? -15.231 12.684 9.973 1.00 95.69 94 SER A C 1
ATOM 718 O O . SER A 1 94 ? -15.914 11.863 9.355 1.00 95.69 94 SER A O 1
ATOM 720 N N . TYR A 1 95 ? -13.926 12.830 9.710 1.00 95.62 95 TYR A N 1
ATOM 721 C CA . TYR A 1 95 ? -13.208 11.891 8.845 1.00 95.62 95 TYR A CA 1
ATOM 722 C C . TYR A 1 95 ? -12.833 10.627 9.607 1.00 95.62 95 TYR A C 1
ATOM 724 O O . TYR A 1 95 ? -13.097 9.512 9.147 1.00 95.62 95 TYR A O 1
ATOM 732 N N . ARG A 1 96 ? -12.187 10.778 10.767 1.00 92.31 96 ARG A N 1
ATOM 733 C CA . ARG A 1 96 ? -11.778 9.633 11.577 1.00 92.31 96 ARG A CA 1
ATOM 734 C C . ARG A 1 96 ? -11.606 9.998 13.046 1.00 92.31 96 ARG A C 1
ATOM 736 O O . ARG A 1 96 ? -10.614 10.615 13.429 1.00 92.31 96 ARG A O 1
ATOM 743 N N . ARG A 1 97 ? -12.528 9.531 13.888 1.00 91.19 97 ARG A N 1
ATOM 744 C CA . ARG A 1 97 ? -12.379 9.591 15.346 1.00 91.19 97 ARG A CA 1
ATOM 745 C C . ARG A 1 97 ? -11.247 8.669 15.806 1.00 91.19 97 ARG A C 1
ATOM 747 O O . ARG A 1 97 ? -11.202 7.502 15.421 1.00 91.19 97 ARG A O 1
ATOM 754 N N . LYS A 1 98 ? -10.352 9.216 16.630 1.00 88.00 98 LY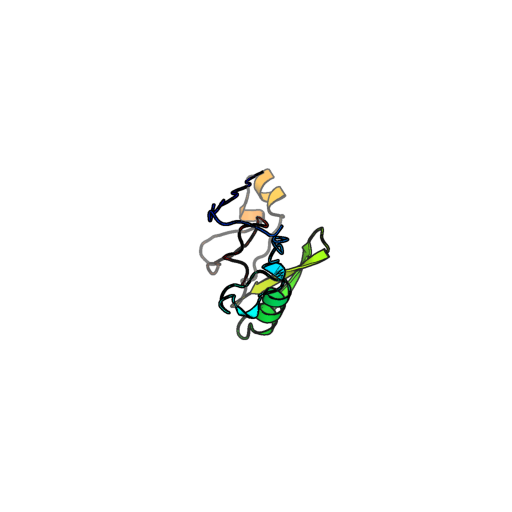S A N 1
ATOM 755 C CA . LYS A 1 98 ? -9.249 8.502 17.280 1.00 88.00 98 LYS A CA 1
ATOM 756 C C . LYS A 1 98 ? -9.403 8.621 18.795 1.00 88.00 98 LYS A C 1
ATOM 758 O O . LYS A 1 98 ? -8.795 9.487 19.408 1.00 88.00 98 LYS A O 1
ATOM 763 N N . ASP A 1 99 ? -10.272 7.802 19.376 1.00 90.81 99 ASP A N 1
ATOM 764 C CA . ASP A 1 99 ? -10.566 7.785 20.820 1.00 90.81 99 ASP A CA 1
ATOM 765 C C . ASP A 1 99 ? -9.730 6.739 21.585 1.00 90.81 99 ASP A C 1
ATOM 767 O O . ASP A 1 99 ? -10.021 6.422 22.734 1.00 90.81 99 ASP A O 1
ATOM 771 N N . GLY A 1 100 ? -8.699 6.187 20.936 1.00 90.19 100 GLY A N 1
ATOM 772 C CA . GLY A 1 100 ? -7.788 5.199 21.517 1.00 90.19 100 GLY A CA 1
ATOM 773 C C . GLY A 1 100 ? -8.284 3.755 21.430 1.00 90.19 100 GLY A C 1
ATOM 774 O O . GLY A 1 100 ? -7.536 2.843 21.764 1.00 90.19 100 GLY A O 1
ATOM 775 N N . LYS A 1 101 ? -9.508 3.519 20.939 1.00 90.19 101 LYS A N 1
ATOM 776 C CA . LYS A 1 101 ? -10.048 2.161 20.748 1.00 90.19 101 LYS A CA 1
ATOM 777 C C . LYS A 1 101 ? -9.598 1.513 19.439 1.00 90.19 101 LYS A C 1
ATOM 779 O O . LYS A 1 101 ? -9.773 0.312 19.257 1.00 90.19 101 LYS A O 1
ATOM 784 N N . GLN A 1 102 ? -9.067 2.309 18.510 1.00 91.06 102 GLN A N 1
ATOM 785 C CA . GLN A 1 102 ? -8.615 1.843 17.202 1.00 91.06 102 GLN A CA 1
ATOM 786 C C . GLN A 1 102 ? -7.240 1.184 17.312 1.00 91.06 102 GLN A C 1
ATOM 788 O O . GLN A 1 102 ? -6.367 1.652 18.044 1.00 91.06 102 GLN A O 1
ATOM 793 N N . LYS A 1 103 ? -7.018 0.140 16.516 1.00 91.75 103 LYS A N 1
ATOM 794 C CA . LYS A 1 103 ? -5.715 -0.500 16.370 1.00 91.75 103 LYS A CA 1
ATOM 795 C C . LYS A 1 103 ? -4.729 0.490 15.730 1.00 91.75 103 LYS A C 1
ATOM 797 O O . LYS A 1 103 ? -5.057 1.089 14.700 1.00 91.75 103 LYS A O 1
ATOM 802 N N . PRO A 1 104 ? -3.518 0.663 16.288 1.00 91.44 104 PRO A N 1
ATOM 803 C CA . PRO A 1 104 ? -2.475 1.452 15.645 1.00 91.44 104 PRO A CA 1
ATOM 804 C C . PRO A 1 104 ? -2.153 0.910 14.249 1.00 91.44 104 PRO A C 1
ATOM 806 O O . PRO A 1 104 ? -2.060 -0.300 14.048 1.00 91.44 104 PRO A O 1
ATOM 809 N N . VAL A 1 105 ? -1.960 1.813 13.288 1.00 92.44 105 VAL A N 1
ATOM 810 C CA . VAL A 1 105 ? -1.590 1.466 11.911 1.00 92.44 105 VAL A CA 1
ATOM 811 C C . VAL A 1 105 ? -0.224 2.061 11.612 1.00 92.44 105 VAL A C 1
ATOM 813 O O . VAL A 1 105 ? -0.043 3.274 11.705 1.00 92.44 105 VAL A O 1
ATOM 816 N N . VAL A 1 106 ? 0.715 1.207 11.210 1.00 95.38 106 VAL A N 1
ATOM 817 C CA . VAL A 1 106 ? 1.971 1.636 10.591 1.00 95.38 106 VAL A CA 1
ATOM 818 C C . VAL A 1 106 ? 1.744 1.692 9.088 1.00 95.38 106 VAL A C 1
ATOM 820 O O . VAL A 1 106 ? 1.360 0.695 8.476 1.00 95.38 106 VAL A O 1
ATOM 823 N N . PHE A 1 107 ? 1.954 2.866 8.502 1.00 94.88 107 PHE A N 1
ATOM 824 C CA . PHE A 1 107 ? 1.846 3.074 7.065 1.00 94.88 107 PHE A CA 1
ATOM 825 C C . PHE A 1 107 ? 3.222 3.413 6.504 1.00 94.88 107 PHE A C 1
ATOM 827 O O . PHE A 1 107 ? 3.815 4.422 6.878 1.00 94.88 107 PHE A O 1
ATOM 834 N N . LEU A 1 108 ? 3.718 2.547 5.623 1.00 94.56 108 LEU A N 1
ATOM 835 C CA . LEU A 1 108 ? 4.957 2.754 4.885 1.00 94.56 108 LEU A CA 1
ATOM 836 C C . LEU A 1 108 ? 4.592 3.169 3.461 1.00 94.56 108 LEU A C 1
ATOM 838 O O . LEU A 1 108 ? 3.806 2.490 2.799 1.00 94.56 108 LEU A O 1
ATOM 842 N N . LEU A 1 109 ? 5.151 4.287 3.011 1.00 93.56 109 LEU A N 1
ATOM 843 C CA . LEU A 1 109 ? 4.952 4.838 1.677 1.00 93.56 109 LEU A CA 1
ATOM 844 C C . LEU A 1 109 ? 6.317 5.094 1.054 1.00 93.56 109 LEU A C 1
ATOM 846 O O . LEU A 1 109 ? 7.130 5.804 1.641 1.00 93.56 109 LEU A O 1
ATOM 850 N N . GLY A 1 110 ? 6.540 4.572 -0.147 1.00 89.00 110 GLY A N 1
ATOM 851 C CA . GLY A 1 110 ? 7.708 4.940 -0.927 1.00 89.00 110 GLY A CA 1
ATOM 852 C C . GLY A 1 110 ? 7.945 4.065 -2.160 1.00 89.00 110 GLY A C 1
ATOM 853 O O . GLY A 1 110 ? 7.264 3.052 -2.335 1.00 89.00 110 GLY A O 1
ATOM 854 N N . PRO A 1 111 ? 8.912 4.475 -2.997 1.00 90.31 111 PRO A N 1
ATOM 855 C CA . PRO A 1 111 ? 9.478 5.827 -3.017 1.00 90.31 111 PRO A CA 1
ATOM 856 C C . PRO A 1 111 ? 8.558 6.824 -3.729 1.00 90.31 111 PRO A C 1
ATOM 858 O O . PRO A 1 111 ? 7.852 6.477 -4.677 1.00 90.31 111 PRO A O 1
ATOM 861 N N . VAL A 1 112 ? 8.557 8.075 -3.262 1.00 92.00 112 VAL A N 1
ATOM 862 C CA . VAL A 1 112 ? 7.742 9.143 -3.868 1.00 92.00 112 VAL A CA 1
ATOM 863 C C . VAL A 1 112 ? 8.535 9.854 -4.960 1.00 92.00 112 VAL A C 1
ATOM 865 O O . VAL A 1 112 ? 7.980 10.177 -6.013 1.00 92.00 112 VAL A O 1
ATOM 868 N N . HIS A 1 113 ? 9.841 10.046 -4.753 1.00 91.06 113 HIS A N 1
ATOM 869 C CA . HIS A 1 113 ? 10.718 10.622 -5.763 1.00 91.06 113 HIS A CA 1
ATOM 870 C C . HIS A 1 113 ? 11.378 9.526 -6.603 1.00 91.06 113 HIS A C 1
ATOM 872 O O . HIS A 1 113 ? 11.870 8.523 -6.094 1.00 91.06 113 HIS A O 1
ATOM 878 N N . GLY A 1 114 ? 11.441 9.735 -7.920 1.00 86.06 114 GLY A N 1
ATOM 879 C CA . GLY A 1 114 ? 11.893 8.708 -8.867 1.00 86.06 114 GLY A CA 1
ATOM 880 C C . GLY A 1 114 ? 13.368 8.296 -8.760 1.00 86.06 114 GLY A C 1
ATOM 881 O O . GLY A 1 114 ? 13.763 7.349 -9.433 1.00 86.06 114 GLY A O 1
ATOM 882 N N . GLN A 1 115 ? 14.178 8.994 -7.958 1.00 86.31 115 GLN A N 1
ATOM 883 C CA . GLN A 1 115 ? 15.591 8.670 -7.720 1.00 86.31 115 GLN A CA 1
ATOM 884 C C . GLN A 1 115 ? 15.874 8.122 -6.308 1.00 86.31 115 GLN A C 1
ATOM 886 O O . GLN A 1 115 ? 17.022 7.814 -6.015 1.00 86.31 115 GLN A O 1
ATOM 891 N N . GLU A 1 116 ? 14.854 7.947 -5.464 1.00 89.94 116 GLU A N 1
ATOM 892 C CA . GLU A 1 116 ? 14.962 7.292 -4.148 1.00 89.94 116 GLU A CA 1
ATOM 893 C C . GLU A 1 116 ? 14.785 5.774 -4.318 1.00 89.94 116 GLU A C 1
ATOM 895 O O . GLU A 1 116 ? 13.714 5.216 -4.093 1.00 89.94 116 GLU A O 1
ATOM 900 N N . ILE A 1 117 ? 15.804 5.088 -4.824 1.00 87.44 117 ILE A N 1
ATOM 901 C CA . ILE A 1 117 ? 15.664 3.699 -5.293 1.00 87.44 117 ILE A CA 1
ATOM 902 C C . ILE A 1 117 ? 15.776 2.648 -4.181 1.00 87.44 117 ILE A C 1
ATOM 904 O O . ILE A 1 117 ? 15.373 1.503 -4.372 1.00 87.44 117 ILE A O 1
ATOM 908 N N . GLU A 1 118 ? 16.296 3.023 -3.017 1.00 88.44 118 GLU A N 1
ATOM 909 C CA . GLU A 1 118 ? 16.633 2.120 -1.915 1.00 88.44 118 GLU A CA 1
ATOM 910 C C . GLU A 1 118 ? 15.397 1.482 -1.265 1.00 88.44 118 GLU A C 1
ATOM 912 O O . GLU A 1 118 ? 15.493 0.410 -0.676 1.00 88.44 118 GLU A O 1
ATOM 917 N N . GLY A 1 119 ? 14.234 2.132 -1.375 1.00 87.38 119 GLY A N 1
ATOM 918 C CA . GLY A 1 119 ? 12.971 1.683 -0.783 1.00 87.38 119 GLY A CA 1
ATOM 919 C C . GLY A 1 119 ? 12.018 0.964 -1.743 1.00 87.38 119 GLY A C 1
ATOM 920 O O . GLY A 1 119 ? 10.853 0.790 -1.395 1.00 87.38 119 GLY A O 1
ATOM 921 N N . VAL A 1 120 ? 12.452 0.605 -2.958 1.00 88.94 120 VAL A N 1
ATOM 922 C CA . VAL A 1 120 ? 11.559 0.070 -4.008 1.00 88.9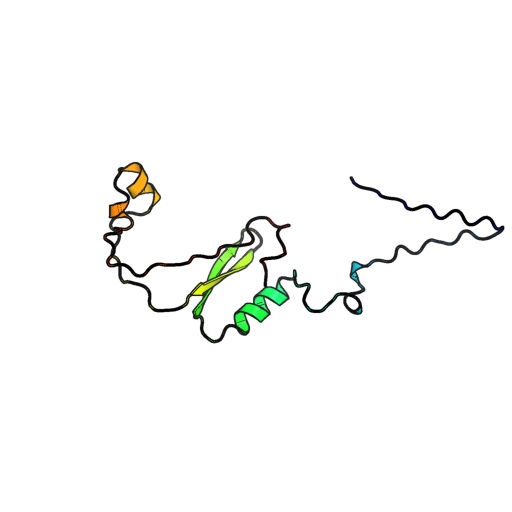4 120 VAL A CA 1
ATOM 923 C C . VAL A 1 120 ? 11.182 -1.404 -3.787 1.00 88.94 120 VAL A C 1
ATOM 925 O O . VAL A 1 120 ? 10.038 -1.771 -4.069 1.00 88.94 120 VAL A O 1
ATOM 928 N N . VAL A 1 121 ? 12.116 -2.256 -3.328 1.00 86.69 121 VAL A N 1
ATOM 929 C CA . VAL A 1 121 ? 11.927 -3.718 -3.158 1.00 86.69 121 VAL A CA 1
ATOM 930 C C . VAL A 1 121 ? 12.690 -4.279 -1.968 1.00 86.69 121 VAL A C 1
ATOM 932 O O . VAL A 1 121 ? 13.903 -4.000 -1.883 1.00 86.69 121 VAL A O 1
#

Secondary structure (DSSP, 8-state):
-----------------------GGG-GGGS-TT---SHHHHHHHHHH-SSSEEEEEEE-TTS-EEEEEE-SPPP----SS-HHHHHHTT-HHHHH--SS-SPP--------STT-GGG--

Radius of gyration: 24.98 Å; chains: 1; bounding box: 73×37×54 Å